Protein AF-A0A9D2PTT5-F1 (afdb_monomer)

Nearest PDB structures (foldseek):
  6erf-assembly4_G  TM=1.542E-01  e=3.213E+00  Homo sapiens
  8asc-assembly1_A  TM=1.522E-01  e=5.445E+00  Homo sapiens
  6erf-assembly3_E  TM=1.448E-01  e=4.183E+00  Homo sapiens
  8asc-assembly1_K  TM=1.500E-01  e=5.445E+00  Homo sapiens

Secondary structure (DSSP, 8-state):
--------------------------------------EEEETTEEEEHHHHHHHHHHHHHHH-TT-----EEEEEEGGGTEEEEEETTB--TT-EEE-

Foldseek 3Di:
DDDDDDDDDDYDDDDDDDDDDDDPPPVPPPPVVVPDWDWDDDPNDIDTPVVQVVVLVVQCCVVCVPDDFPDKDWADDVVVQKIAIAGPNHGDPSSMDGD

Sequence (99 aa):
MARPRRNAGTAAKTAQTKKAQTETVRQENVQEEIRKTVVVEFDGRQVKAKDVLEKAEEAYVQSHPETKIETIELYIVPEQKKAYYVVNGEASEDFRVEI

InterPro domains:
  IPR046313 Protein of unknown function DUF6465 [PF20069] (9-98)

Radius of gyration: 32.21 Å; Cα contacts (8 Å, |Δi|>4): 85; chains: 1; bounding box: 72×38×78 Å

Mean predicted aligned error: 16.14 Å

pLDDT: mean 71.47, std 18.97, range [36.75, 91.38]

Structure (mmCIF, N/CA/C/O backbone):
data_AF-A0A9D2PTT5-F1
#
_entry.id   AF-A0A9D2PTT5-F1
#
loop_
_atom_site.group_PDB
_atom_site.id
_atom_site.type_symbol
_atom_site.label_atom_id
_atom_site.label_alt_id
_atom_site.label_comp_id
_atom_site.label_asym_id
_atom_site.label_entity_id
_atom_site.label_seq_id
_atom_site.pdbx_PDB_ins_code
_atom_site.Cartn_x
_atom_site.Cartn_y
_atom_site.Cartn_z
_atom_site.occupancy
_atom_site.B_iso_or_equiv
_atom_site.auth_seq_id
_atom_site.auth_comp_id
_atom_site.auth_asym_id
_atom_site.auth_atom_id
_atom_site.pdbx_PDB_model_num
ATOM 1 N N . MET A 1 1 ? 54.170 14.483 60.284 1.00 46.22 1 MET A N 1
ATOM 2 C CA . MET A 1 1 ? 55.137 13.848 59.359 1.00 46.22 1 MET A CA 1
ATOM 3 C C . MET A 1 1 ? 55.297 12.360 59.687 1.00 46.22 1 MET A C 1
ATOM 5 O O . MET A 1 1 ? 55.182 12.015 60.851 1.00 46.22 1 MET A O 1
ATOM 9 N N . ALA A 1 2 ? 55.639 11.559 58.662 1.00 42.88 2 ALA A N 1
ATOM 10 C CA . ALA A 1 2 ? 56.251 10.212 58.673 1.00 42.88 2 ALA A CA 1
ATOM 11 C C . ALA A 1 2 ? 55.352 8.946 58.742 1.00 42.88 2 ALA A C 1
ATOM 13 O O . ALA A 1 2 ? 54.808 8.582 59.776 1.00 42.88 2 ALA A O 1
ATOM 14 N N . ARG A 1 3 ? 55.299 8.216 57.612 1.00 45.41 3 ARG A N 1
ATOM 15 C CA . ARG A 1 3 ? 54.963 6.777 57.491 1.00 45.41 3 ARG A CA 1
ATOM 16 C C . ARG A 1 3 ? 56.255 5.943 57.567 1.00 45.41 3 ARG A C 1
ATOM 18 O O . ARG A 1 3 ? 57.263 6.416 57.040 1.00 45.41 3 ARG A O 1
ATOM 25 N N . PRO A 1 4 ? 56.212 4.674 58.029 1.00 53.53 4 PRO A N 1
ATOM 26 C CA . PRO A 1 4 ? 56.866 3.625 57.226 1.00 53.53 4 PRO A CA 1
ATOM 27 C C . PRO A 1 4 ? 56.213 2.213 57.239 1.00 53.53 4 PRO A C 1
ATOM 29 O O . PRO A 1 4 ? 55.994 1.601 58.272 1.00 53.53 4 PRO A O 1
ATOM 32 N N . ARG A 1 5 ? 55.968 1.709 56.018 1.00 43.97 5 ARG A N 1
ATOM 33 C CA . ARG A 1 5 ? 56.178 0.368 55.400 1.00 43.97 5 ARG A CA 1
ATOM 34 C C . ARG A 1 5 ? 56.460 -0.913 56.242 1.00 43.97 5 ARG A C 1
ATOM 36 O O . ARG A 1 5 ? 57.517 -1.001 56.863 1.00 43.97 5 ARG A O 1
ATOM 43 N N . ARG A 1 6 ? 55.666 -1.981 55.992 1.00 43.53 6 ARG A N 1
ATOM 44 C CA . ARG A 1 6 ? 56.032 -3.409 55.676 1.00 43.53 6 ARG A CA 1
ATOM 45 C C . ARG A 1 6 ? 54.767 -4.285 55.803 1.00 43.53 6 ARG A C 1
ATOM 47 O O . ARG A 1 6 ? 54.193 -4.321 56.875 1.00 43.53 6 ARG A O 1
ATOM 54 N N . ASN A 1 7 ? 54.112 -4.770 54.748 1.00 36.75 7 ASN A N 1
ATOM 55 C CA . ASN A 1 7 ? 54.419 -5.850 53.793 1.00 36.75 7 ASN A CA 1
ATOM 56 C C . ASN A 1 7 ? 54.653 -7.253 54.394 1.00 36.75 7 ASN A C 1
ATOM 58 O O . ASN A 1 7 ? 55.468 -7.398 55.298 1.00 36.75 7 ASN A O 1
ATOM 62 N N . ALA A 1 8 ? 54.031 -8.241 53.731 1.00 39.41 8 ALA A N 1
ATOM 63 C CA . ALA A 1 8 ? 54.290 -9.690 53.726 1.00 39.41 8 ALA A CA 1
ATOM 64 C C . ALA A 1 8 ? 53.508 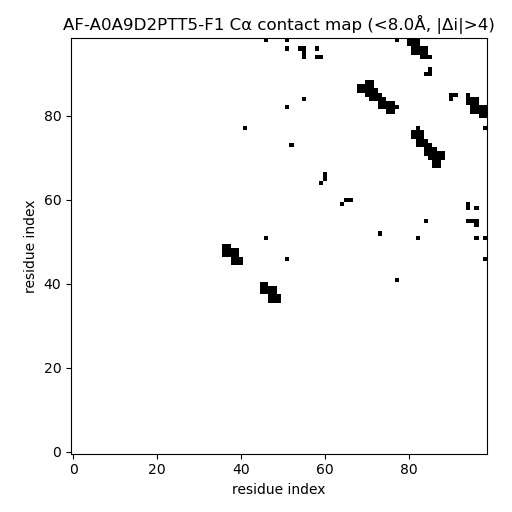-10.596 54.705 1.00 39.41 8 ALA A C 1
ATOM 66 O O . ALA A 1 8 ? 53.999 -10.980 55.760 1.00 39.41 8 ALA A O 1
ATOM 67 N N . GLY A 1 9 ? 52.336 -11.053 54.247 1.00 38.06 9 GLY A N 1
ATOM 68 C CA . GLY A 1 9 ? 51.823 -12.400 54.513 1.00 38.06 9 GLY A CA 1
ATOM 69 C C . GLY A 1 9 ? 51.933 -13.238 53.233 1.00 38.06 9 GLY A C 1
ATOM 70 O O . GLY A 1 9 ? 51.166 -13.057 52.293 1.00 38.06 9 GLY A O 1
ATOM 71 N N . THR A 1 10 ? 52.956 -14.082 53.185 1.00 39.38 10 THR A N 1
ATOM 72 C CA . THR A 1 10 ? 53.305 -15.090 52.166 1.00 39.38 10 THR A CA 1
ATOM 73 C C . THR A 1 10 ? 52.275 -16.231 52.086 1.00 39.38 10 THR A C 1
ATOM 75 O O . THR A 1 10 ? 51.855 -16.718 53.127 1.00 39.38 10 THR A O 1
ATOM 78 N N . ALA A 1 11 ? 51.838 -16.604 50.868 1.00 41.25 11 ALA A N 1
ATOM 79 C CA . ALA A 1 11 ? 52.139 -17.873 50.151 1.00 41.25 11 ALA A CA 1
ATOM 80 C C . ALA A 1 11 ? 51.434 -19.140 50.708 1.00 41.25 11 ALA A C 1
ATOM 82 O O . ALA A 1 11 ? 51.372 -19.322 51.909 1.00 41.25 11 ALA A O 1
ATOM 83 N N . ALA A 1 12 ? 50.935 -20.132 49.963 1.00 43.72 12 ALA A N 1
ATOM 84 C CA . ALA A 1 12 ? 50.824 -20.453 48.539 1.00 43.72 12 ALA A CA 1
ATOM 85 C C . ALA A 1 12 ? 49.968 -21.739 48.413 1.00 43.72 12 ALA A C 1
ATOM 87 O O . ALA A 1 12 ? 50.072 -22.593 49.290 1.00 43.72 12 ALA A O 1
ATOM 88 N N . LYS A 1 13 ? 49.226 -21.940 47.308 1.00 43.03 13 LYS A N 1
ATOM 89 C CA . LYS A 1 13 ? 49.221 -23.210 46.536 1.00 43.03 13 LYS A CA 1
ATOM 90 C C . LYS A 1 13 ? 48.305 -23.161 45.298 1.00 43.03 13 LYS A C 1
ATOM 92 O O . LYS A 1 13 ? 47.089 -23.155 45.404 1.00 43.03 13 LYS A O 1
ATOM 97 N N . THR A 1 14 ? 48.961 -23.182 44.135 1.00 37.75 14 THR A N 1
ATOM 98 C CA . THR A 1 14 ? 48.700 -24.066 42.980 1.00 37.75 14 THR A CA 1
ATOM 99 C C . THR A 1 14 ? 47.263 -24.283 42.488 1.00 37.75 14 THR A C 1
ATOM 101 O O . THR A 1 14 ? 46.536 -25.083 43.062 1.00 37.75 14 THR A O 1
ATOM 104 N N . ALA A 1 15 ? 46.972 -23.779 41.286 1.00 44.59 15 ALA A N 1
ATOM 105 C CA . ALA A 1 15 ? 46.688 -24.626 40.117 1.00 44.59 15 ALA A CA 1
ATOM 106 C C . ALA A 1 15 ? 46.717 -23.770 38.839 1.00 44.59 15 ALA A C 1
ATOM 108 O O . ALA A 1 15 ? 45.879 -22.899 38.627 1.00 44.59 15 ALA A O 1
ATOM 109 N N . GLN A 1 16 ? 47.726 -24.003 38.000 1.00 47.19 16 GLN A N 1
ATOM 110 C CA . GLN A 1 16 ? 47.775 -23.501 36.631 1.00 47.19 16 GLN A CA 1
ATOM 111 C C . GLN A 1 16 ? 46.792 -24.278 35.741 1.00 47.19 16 GLN A C 1
ATOM 113 O O . GLN A 1 16 ? 46.528 -25.457 35.972 1.00 47.19 16 GLN A O 1
ATOM 118 N N . THR A 1 17 ? 46.480 -23.657 34.601 1.00 41.78 17 THR A N 1
ATOM 119 C CA . THR A 1 17 ? 46.118 -24.270 33.307 1.00 41.78 17 THR A CA 1
ATOM 120 C C . THR A 1 17 ? 44.629 -24.515 33.040 1.00 41.78 17 THR A C 1
ATOM 122 O O . THR A 1 17 ? 44.104 -25.590 33.298 1.00 41.78 17 THR A O 1
ATOM 125 N N . LYS A 1 18 ? 43.999 -23.597 32.298 1.00 45.66 18 LYS A N 1
ATOM 126 C CA . LYS A 1 18 ? 43.683 -23.859 30.883 1.00 45.66 18 LYS A CA 1
ATOM 127 C C . LYS A 1 18 ? 43.278 -22.583 30.149 1.00 45.66 18 LYS A C 1
ATOM 129 O O . LYS A 1 18 ? 42.467 -21.795 30.614 1.00 45.66 18 LYS A O 1
ATOM 134 N N . LYS A 1 19 ? 43.898 -22.421 28.984 1.00 48.75 19 LYS A N 1
ATOM 135 C CA . LYS A 1 19 ? 43.571 -21.454 27.942 1.00 48.75 19 LYS A CA 1
ATOM 136 C C . LYS A 1 19 ? 42.111 -21.627 27.501 1.00 48.75 19 LYS A C 1
ATOM 138 O O . LYS A 1 19 ? 41.732 -22.733 27.133 1.00 48.75 19 LYS A O 1
ATOM 143 N N . ALA A 1 20 ? 41.376 -20.528 27.447 1.00 43.84 20 ALA A N 1
ATOM 144 C CA . ALA A 1 20 ? 40.263 -20.295 26.529 1.00 43.84 20 ALA A CA 1
ATOM 145 C C . ALA A 1 20 ? 40.456 -18.840 26.066 1.00 43.84 20 ALA A C 1
ATOM 147 O O . ALA A 1 20 ? 40.254 -17.911 26.836 1.00 43.84 20 ALA A O 1
ATOM 148 N N . GLN A 1 21 ? 41.276 -18.581 25.046 1.00 48.09 21 GLN A N 1
ATOM 149 C CA . GLN A 1 21 ? 40.866 -18.566 23.640 1.00 48.09 21 GLN A CA 1
ATOM 150 C C . GLN A 1 21 ? 39.494 -17.913 23.436 1.00 48.09 21 GLN A C 1
ATOM 152 O O . GLN A 1 21 ? 38.464 -18.548 23.591 1.00 48.09 21 GLN A O 1
ATOM 157 N N . THR A 1 22 ? 39.567 -16.639 23.037 1.00 48.56 22 THR A N 1
ATOM 158 C CA . THR A 1 22 ? 38.799 -16.074 21.920 1.00 48.56 22 THR A CA 1
ATOM 159 C C . THR A 1 22 ? 37.296 -16.306 21.938 1.00 48.56 22 THR A C 1
ATOM 161 O O . THR A 1 22 ? 36.781 -17.126 21.191 1.00 48.56 22 THR A O 1
ATOM 164 N N . GLU A 1 23 ? 36.606 -15.438 22.661 1.00 49.84 23 GLU A N 1
ATOM 165 C CA . GLU A 1 23 ? 35.323 -14.905 22.215 1.00 49.84 23 GLU A CA 1
ATOM 166 C C . GLU A 1 23 ? 35.493 -13.382 22.255 1.00 49.84 23 GLU A C 1
ATOM 168 O O . GLU A 1 23 ? 35.241 -12.706 23.244 1.00 49.84 23 GLU A O 1
ATOM 173 N N . THR A 1 24 ? 36.153 -12.795 21.252 1.00 46.00 24 THR A N 1
ATOM 174 C CA . THR A 1 24 ? 35.434 -12.012 20.235 1.00 46.00 24 THR A CA 1
ATOM 175 C C . THR A 1 24 ? 33.921 -12.125 20.386 1.00 46.00 24 THR A C 1
ATOM 177 O O . THR A 1 24 ? 33.246 -12.729 19.556 1.00 46.00 24 THR A O 1
ATOM 180 N N . VAL A 1 25 ? 33.389 -11.487 21.431 1.00 46.38 25 VAL A N 1
ATOM 181 C CA . VAL A 1 25 ? 32.046 -10.923 21.399 1.00 46.38 25 VAL A CA 1
ATOM 182 C C . VAL A 1 25 ? 32.118 -9.836 20.339 1.00 46.38 25 VAL A C 1
ATOM 184 O O . VAL A 1 25 ? 32.318 -8.651 20.598 1.00 46.38 25 VAL A O 1
ATOM 187 N N . ARG A 1 26 ? 32.034 -10.295 19.089 1.00 50.75 26 ARG A N 1
ATOM 188 C CA . ARG A 1 26 ? 31.364 -9.588 18.022 1.00 50.75 26 ARG A CA 1
ATOM 189 C C . ARG A 1 26 ? 30.049 -9.211 18.690 1.00 50.75 26 ARG A C 1
ATOM 191 O O . ARG A 1 26 ? 29.203 -10.073 18.905 1.00 50.75 26 ARG A O 1
ATOM 198 N N . GLN A 1 27 ? 29.950 -7.968 19.162 1.00 48.06 27 GLN A N 1
ATOM 199 C CA . GLN A 1 27 ? 28.661 -7.338 19.386 1.00 48.06 27 GLN A CA 1
ATOM 200 C C . GLN A 1 27 ? 28.053 -7.287 17.998 1.00 48.06 27 GLN A C 1
ATOM 202 O O . GLN A 1 27 ? 28.219 -6.345 17.225 1.00 48.06 27 GLN A O 1
ATOM 207 N N . GLU A 1 28 ? 27.510 -8.447 17.651 1.00 49.09 28 GLU A N 1
ATOM 208 C CA . GLU A 1 28 ? 26.587 -8.675 16.591 1.00 49.09 28 GLU A CA 1
ATOM 209 C C . GLU A 1 28 ? 25.596 -7.550 16.752 1.00 49.09 28 GLU A C 1
ATOM 211 O O . GLU A 1 28 ? 25.072 -7.285 17.838 1.00 49.09 28 GLU A O 1
ATOM 216 N N . ASN A 1 29 ? 25.513 -6.790 15.679 1.00 49.88 29 ASN A N 1
ATOM 217 C CA . ASN A 1 29 ? 24.547 -5.760 15.465 1.00 49.88 29 ASN A CA 1
ATOM 218 C C . ASN A 1 29 ? 23.173 -6.435 15.542 1.00 49.88 29 ASN A C 1
ATOM 220 O O . ASN A 1 29 ? 22.537 -6.687 14.530 1.00 49.88 29 ASN A O 1
ATOM 224 N N . VAL A 1 30 ? 22.720 -6.741 16.756 1.00 48.16 30 VAL A N 1
ATOM 225 C CA . VAL A 1 30 ? 21.317 -6.905 17.080 1.00 48.16 30 VAL A CA 1
ATOM 226 C C . VAL A 1 30 ? 20.785 -5.476 17.069 1.00 48.16 30 VAL A C 1
ATOM 228 O O . VAL A 1 30 ? 20.422 -4.895 18.086 1.00 48.16 30 VAL A O 1
ATOM 231 N N . GLN A 1 31 ? 20.760 -4.877 15.872 1.00 51.53 31 GLN A N 1
ATOM 232 C CA . GLN A 1 31 ? 19.531 -4.232 15.468 1.00 51.53 31 GLN A CA 1
ATOM 233 C C . GLN A 1 31 ? 18.494 -5.325 15.691 1.00 51.53 31 GLN A C 1
ATOM 235 O O . GLN A 1 31 ? 18.344 -6.229 14.874 1.00 51.53 31 GLN A O 1
ATOM 240 N N . GLU A 1 32 ? 17.857 -5.300 16.866 1.00 55.44 32 GLU A N 1
ATOM 241 C CA . GLU A 1 32 ? 16.468 -5.699 16.951 1.00 55.44 32 GLU A CA 1
ATOM 242 C C . GLU A 1 32 ? 15.857 -5.062 15.719 1.00 55.44 32 GLU A C 1
ATOM 244 O O . GLU A 1 32 ? 15.771 -3.837 15.605 1.00 55.44 32 GLU A O 1
ATOM 249 N N . GLU A 1 33 ? 15.611 -5.894 14.720 1.00 51.84 33 GLU A N 1
ATOM 250 C CA . GLU A 1 33 ? 14.869 -5.532 13.544 1.00 51.84 33 GLU A CA 1
ATOM 251 C C . GLU A 1 33 ? 13.482 -5.257 14.112 1.00 51.84 33 GLU A C 1
ATOM 253 O O . GLU A 1 33 ? 12.653 -6.158 14.235 1.00 51.84 33 GLU A O 1
ATOM 258 N N . ILE A 1 34 ? 13.297 -4.046 14.656 1.00 59.88 34 ILE A N 1
ATOM 259 C CA . ILE A 1 34 ? 12.055 -3.606 15.265 1.00 59.88 34 ILE A CA 1
ATOM 260 C C . ILE A 1 34 ? 11.055 -3.845 14.151 1.00 59.88 34 ILE A C 1
ATOM 262 O O . ILE A 1 34 ? 11.088 -3.148 13.133 1.00 59.88 34 ILE A O 1
ATOM 266 N N . ARG A 1 35 ? 10.218 -4.874 14.302 1.00 63.31 35 ARG A N 1
ATOM 267 C CA . ARG A 1 35 ? 9.183 -5.226 13.334 1.00 63.31 35 ARG A CA 1
ATOM 268 C C . ARG A 1 35 ? 8.109 -4.150 13.417 1.00 63.31 35 ARG A C 1
ATOM 270 O O . ARG A 1 35 ? 7.047 -4.347 14.002 1.00 63.31 35 ARG A O 1
ATOM 277 N N . LYS A 1 36 ? 8.427 -2.975 12.873 1.00 66.38 36 LYS A N 1
ATOM 278 C CA . LYS A 1 36 ? 7.549 -1.815 12.784 1.00 66.38 36 LYS A CA 1
ATOM 279 C C . LYS A 1 36 ? 6.416 -2.210 11.853 1.00 66.38 36 LYS A C 1
ATOM 281 O O . LYS A 1 36 ? 6.582 -2.298 10.640 1.00 66.38 36 LYS A O 1
ATOM 286 N N . THR A 1 37 ? 5.283 -2.530 12.456 1.00 74.88 37 THR A N 1
ATOM 287 C CA . THR A 1 37 ? 4.047 -2.827 11.744 1.00 74.88 37 THR A CA 1
ATOM 288 C C . THR A 1 37 ? 3.162 -1.608 11.892 1.00 74.88 37 THR A C 1
ATOM 290 O O . THR A 1 37 ? 2.843 -1.211 13.009 1.00 74.88 37 THR A O 1
ATOM 293 N N . VAL A 1 38 ? 2.794 -0.999 10.769 1.00 80.25 38 VAL A N 1
ATOM 294 C CA . VAL A 1 38 ? 1.833 0.102 10.753 1.00 80.25 38 VAL A CA 1
ATOM 295 C C . VAL A 1 38 ? 0.462 -0.505 10.506 1.00 80.25 38 VAL A C 1
ATOM 297 O O . VAL A 1 38 ? 0.232 -1.137 9.472 1.00 80.25 38 VAL A O 1
ATOM 300 N N . VAL A 1 39 ? -0.419 -0.358 11.490 1.00 82.12 39 VAL A N 1
ATOM 301 C CA . VAL A 1 39 ? -1.810 -0.802 11.423 1.00 82.12 39 VAL A CA 1
ATOM 302 C C . VAL A 1 39 ? -2.692 0.429 11.521 1.00 82.12 39 VAL A C 1
ATOM 304 O O . VAL A 1 39 ? -2.506 1.259 12.409 1.00 82.12 39 VAL A O 1
ATOM 307 N N . VAL A 1 40 ? -3.629 0.546 10.593 1.00 85.12 40 VAL A N 1
ATOM 308 C CA . VAL A 1 40 ? -4.647 1.587 10.553 1.00 85.12 40 VAL A CA 1
ATOM 309 C C . VAL A 1 40 ? -5.945 0.952 11.029 1.00 85.12 40 VAL A C 1
ATOM 311 O O . VAL A 1 40 ? -6.478 0.069 10.362 1.00 85.12 40 VAL A O 1
ATOM 314 N N . GLU A 1 41 ? -6.427 1.360 12.202 1.00 83.25 41 GLU A N 1
ATOM 315 C CA . GLU A 1 41 ? -7.728 0.934 12.717 1.00 83.25 41 GLU A CA 1
ATOM 316 C C . GLU A 1 41 ? -8.779 2.008 12.431 1.00 83.25 41 GLU A C 1
ATOM 318 O O . GLU A 1 41 ? -8.585 3.177 12.767 1.00 83.25 41 GLU A O 1
ATOM 323 N N . PHE A 1 42 ? -9.888 1.621 11.808 1.00 82.25 42 PHE A N 1
ATOM 324 C CA . PHE A 1 42 ? -11.023 2.499 11.550 1.00 82.25 42 PHE A CA 1
ATOM 325 C C . PHE A 1 42 ? -12.328 1.707 11.629 1.00 82.25 42 PHE A C 1
ATOM 327 O O . PHE A 1 42 ? -12.386 0.572 11.167 1.00 82.25 42 PHE A O 1
ATOM 334 N N . ASP A 1 43 ? -13.383 2.288 12.205 1.00 82.88 43 ASP A N 1
ATOM 335 C CA . ASP A 1 43 ? -14.722 1.667 12.260 1.00 82.88 43 ASP A CA 1
ATOM 336 C C . ASP A 1 43 ? -14.725 0.226 12.839 1.00 82.88 43 ASP A C 1
ATOM 338 O O . ASP A 1 43 ? -15.495 -0.637 12.425 1.00 82.88 43 ASP A O 1
ATOM 342 N N . GLY A 1 44 ? -13.803 -0.079 13.764 1.00 82.69 44 GLY A N 1
ATOM 343 C CA . GLY A 1 44 ? -13.616 -1.428 14.321 1.00 82.69 44 GLY A CA 1
ATOM 344 C C . GLY A 1 44 ? -12.922 -2.437 13.390 1.00 82.69 44 GLY A C 1
ATOM 345 O O . GLY A 1 44 ? -12.894 -3.630 13.691 1.00 82.69 44 GLY A O 1
ATOM 346 N N . ARG A 1 45 ? -12.356 -1.988 12.265 1.00 79.69 45 ARG A N 1
ATOM 347 C CA . ARG A 1 45 ? -11.551 -2.781 11.324 1.00 79.69 45 ARG A CA 1
ATOM 348 C C . ARG A 1 45 ? -10.085 -2.395 11.426 1.00 79.69 45 ARG A C 1
ATOM 350 O O . ARG A 1 45 ? -9.771 -1.215 11.500 1.00 79.69 45 ARG A O 1
ATOM 357 N N . GLN A 1 46 ? -9.190 -3.376 11.361 1.00 85.44 46 GLN A N 1
ATOM 358 C CA . GLN A 1 46 ? -7.744 -3.156 11.330 1.00 85.44 46 GLN A CA 1
ATOM 359 C C . GLN A 1 46 ? -7.172 -3.506 9.962 1.00 85.44 46 GLN A C 1
ATOM 361 O O . GLN A 1 46 ? -7.354 -4.620 9.473 1.00 85.44 46 GLN A O 1
ATOM 366 N N . VAL A 1 47 ? -6.420 -2.574 9.388 1.00 84.25 47 VAL A N 1
ATOM 367 C CA . VAL A 1 47 ? -5.766 -2.721 8.090 1.00 84.25 47 VAL A CA 1
ATOM 368 C C . VAL A 1 47 ? -4.268 -2.542 8.267 1.00 84.25 47 VAL A C 1
ATOM 370 O O . VAL A 1 47 ? -3.791 -1.510 8.733 1.00 84.25 47 VAL A O 1
ATOM 373 N N . LYS A 1 48 ? -3.494 -3.564 7.909 1.00 88.25 48 LYS A N 1
ATOM 374 C CA . LYS A 1 48 ? -2.032 -3.513 7.986 1.00 88.25 48 LYS A CA 1
ATOM 375 C C . LYS A 1 48 ? -1.496 -2.883 6.709 1.00 88.25 48 LYS A C 1
ATOM 377 O O . LYS A 1 48 ? -1.732 -3.415 5.631 1.00 88.25 48 LYS A O 1
ATOM 382 N N . ALA A 1 49 ? -0.714 -1.813 6.826 1.00 83.94 49 ALA A N 1
ATOM 383 C CA . ALA A 1 49 ? -0.138 -1.134 5.665 1.00 83.94 49 ALA A CA 1
ATOM 384 C C . ALA A 1 49 ? 0.697 -2.083 4.788 1.00 83.94 49 ALA A C 1
ATOM 386 O O . ALA A 1 49 ? 0.647 -1.976 3.573 1.00 83.94 49 ALA A O 1
ATOM 387 N N . LYS A 1 50 ? 1.399 -3.052 5.398 1.00 86.38 50 LYS A N 1
ATOM 388 C CA . LYS A 1 50 ? 2.119 -4.114 4.673 1.00 86.38 50 LYS A CA 1
ATOM 389 C C . LYS A 1 50 ? 1.208 -4.952 3.777 1.00 86.38 50 LYS A C 1
ATOM 391 O O . LYS A 1 50 ? 1.533 -5.162 2.624 1.00 86.38 50 LYS A O 1
ATOM 396 N N . ASP A 1 51 ? 0.069 -5.375 4.307 1.00 89.12 51 ASP A N 1
ATOM 397 C CA . ASP A 1 51 ? -0.882 -6.252 3.615 1.00 89.12 51 ASP A CA 1
ATOM 398 C C . ASP A 1 51 ? -1.517 -5.523 2.423 1.00 89.12 51 ASP A C 1
ATOM 400 O O . ASP A 1 51 ? -1.655 -6.060 1.330 1.00 89.12 51 ASP A O 1
ATOM 404 N N . VAL A 1 52 ? -1.835 -4.240 2.616 1.00 87.69 52 VAL A N 1
ATOM 405 C CA . VAL A 1 52 ? -2.329 -3.379 1.539 1.00 87.69 52 VAL A CA 1
ATOM 406 C C . VAL A 1 52 ? -1.248 -3.110 0.497 1.00 87.69 52 VAL A C 1
ATOM 408 O O . VAL A 1 52 ? -1.564 -3.085 -0.686 1.00 87.69 52 VAL A O 1
ATOM 411 N N . LEU A 1 53 ? 0.005 -2.916 0.916 1.00 87.50 53 LEU A N 1
ATOM 412 C CA . LEU A 1 53 ? 1.130 -2.739 0.001 1.00 87.50 53 LEU A CA 1
ATOM 413 C C . LEU A 1 53 ? 1.335 -3.994 -0.857 1.00 87.50 53 LEU A C 1
ATOM 415 O O . LEU A 1 53 ? 1.428 -3.868 -2.068 1.00 87.50 53 LEU A O 1
ATOM 419 N N . GLU A 1 54 ? 1.327 -5.185 -0.251 1.00 89.94 54 GLU A N 1
ATOM 420 C CA . GLU A 1 54 ? 1.423 -6.462 -0.974 1.00 89.94 54 GLU A CA 1
ATOM 421 C C . GLU A 1 54 ? 0.271 -6.613 -1.974 1.00 89.94 54 GLU A C 1
ATOM 423 O O . GLU A 1 54 ? 0.511 -6.866 -3.151 1.00 89.94 54 GLU A O 1
ATOM 428 N N . LYS A 1 55 ? -0.974 -6.347 -1.556 1.00 89.62 55 LYS A N 1
ATOM 429 C CA . LYS A 1 55 ? -2.126 -6.364 -2.471 1.00 89.62 55 LYS A CA 1
ATOM 430 C C . LYS A 1 55 ? -2.021 -5.333 -3.592 1.00 89.62 55 LYS A C 1
ATOM 432 O O . LYS A 1 55 ? -2.455 -5.608 -4.707 1.00 89.62 55 LYS A O 1
ATOM 437 N N . ALA A 1 56 ? -1.512 -4.139 -3.297 1.00 87.75 56 ALA A N 1
ATOM 438 C CA . ALA A 1 56 ? -1.310 -3.089 -4.288 1.00 87.75 56 ALA A CA 1
ATOM 439 C C . ALA A 1 56 ? -0.251 -3.506 -5.311 1.00 87.75 56 ALA A C 1
ATOM 441 O O . ALA A 1 56 ? -0.464 -3.342 -6.508 1.00 87.75 56 ALA A O 1
ATOM 442 N N . GLU A 1 57 ? 0.849 -4.097 -4.847 1.00 86.25 57 GLU A N 1
ATOM 443 C CA . GLU A 1 57 ? 1.920 -4.619 -5.691 1.00 86.25 57 GLU A CA 1
ATOM 444 C C . GLU A 1 57 ? 1.409 -5.761 -6.580 1.00 86.25 57 GLU A C 1
ATOM 446 O O . GLU A 1 57 ? 1.597 -5.722 -7.794 1.00 86.25 57 GLU A O 1
ATOM 451 N N . GLU A 1 58 ? 0.663 -6.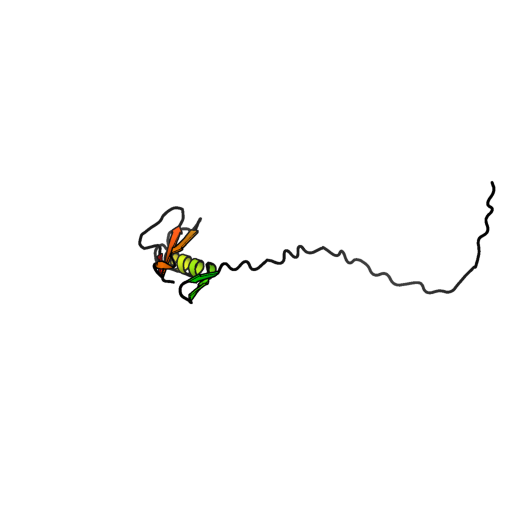721 -6.022 1.00 88.50 58 GLU A N 1
ATOM 452 C CA . GLU A 1 58 ? 0.038 -7.800 -6.795 1.00 88.50 58 GLU A CA 1
ATOM 453 C C . GLU A 1 58 ? -0.954 -7.270 -7.838 1.00 88.50 58 GLU A C 1
ATOM 455 O O . GLU A 1 58 ? -0.895 -7.668 -9.004 1.00 88.50 58 GLU A O 1
ATOM 460 N N . ALA A 1 59 ? -1.847 -6.353 -7.449 1.00 87.06 59 ALA A N 1
ATOM 461 C CA . ALA A 1 59 ? -2.814 -5.750 -8.364 1.00 87.06 59 ALA A CA 1
ATOM 462 C C . ALA A 1 59 ? -2.116 -4.974 -9.491 1.00 87.06 59 ALA A C 1
ATOM 464 O O . ALA A 1 59 ? -2.521 -5.062 -10.654 1.00 87.06 59 ALA A O 1
ATOM 465 N N . TYR A 1 60 ? -1.037 -4.256 -9.167 1.00 86.19 60 TYR A N 1
ATOM 466 C CA . TYR A 1 60 ? -0.269 -3.513 -10.153 1.00 86.19 60 TYR A CA 1
ATOM 467 C C . TYR A 1 60 ? 0.474 -4.437 -11.114 1.00 86.19 60 TYR A C 1
ATOM 469 O O . TYR A 1 60 ? 0.356 -4.246 -12.317 1.00 86.19 60 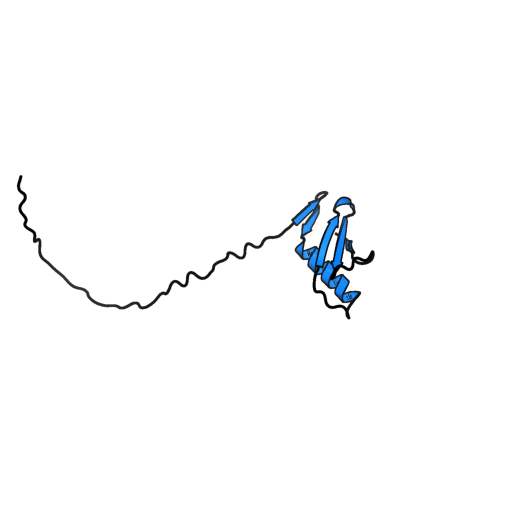TYR A O 1
ATOM 477 N N . VAL A 1 61 ? 1.172 -5.471 -10.630 1.00 85.44 61 VAL A N 1
ATOM 478 C CA . VAL A 1 61 ? 1.874 -6.446 -11.490 1.00 85.44 61 VAL A CA 1
ATOM 479 C C . VAL A 1 61 ? 0.894 -7.202 -12.392 1.00 85.44 61 VAL A C 1
ATOM 481 O O . VAL A 1 61 ? 1.218 -7.492 -13.542 1.00 85.44 61 VAL A O 1
ATOM 484 N N . GLN A 1 62 ? -0.318 -7.494 -11.912 1.00 85.75 62 GLN A N 1
ATOM 485 C CA . GLN A 1 62 ? -1.361 -8.111 -12.737 1.00 85.75 62 GLN A CA 1
ATOM 486 C C . GLN A 1 62 ? -1.874 -7.176 -13.837 1.00 85.75 62 GLN A C 1
ATOM 488 O O . GLN A 1 62 ? -2.120 -7.628 -14.954 1.00 85.75 62 GLN A O 1
ATOM 493 N N . SER A 1 63 ? -2.039 -5.887 -13.534 1.00 81.19 63 SER A N 1
ATOM 494 C CA . SER A 1 63 ? -2.533 -4.903 -14.502 1.00 81.19 63 SER A CA 1
ATOM 495 C C . SER A 1 63 ? -1.440 -4.356 -15.429 1.00 81.19 63 SER A C 1
ATOM 497 O O . SER A 1 63 ? -1.754 -3.936 -16.539 1.00 81.19 63 SER A O 1
ATOM 499 N N . HIS A 1 64 ? -0.185 -4.333 -14.97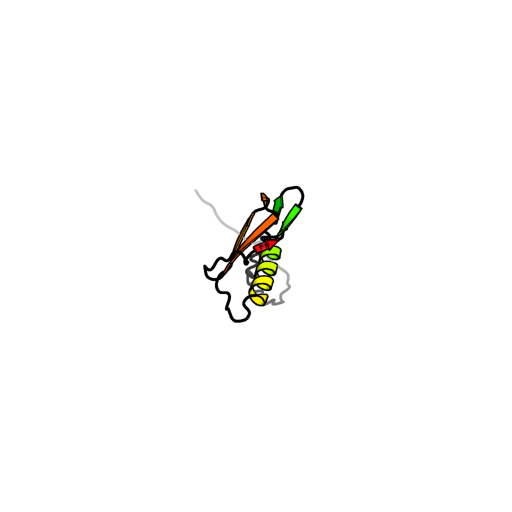9 1.00 81.19 64 HIS A N 1
ATOM 500 C CA . HIS A 1 64 ? 0.977 -3.744 -15.650 1.00 81.19 64 HIS A CA 1
ATOM 501 C C . HIS A 1 64 ? 2.191 -4.691 -15.577 1.00 81.19 64 HIS A C 1
ATOM 503 O O . HIS A 1 64 ? 3.228 -4.338 -15.014 1.00 81.19 64 HIS A O 1
ATOM 509 N N . PRO A 1 65 ? 2.102 -5.900 -16.164 1.00 76.88 65 PRO A N 1
ATOM 510 C CA . PRO A 1 65 ? 3.167 -6.904 -16.086 1.00 76.88 65 PRO A CA 1
ATOM 511 C C . PRO A 1 65 ? 4.471 -6.474 -16.777 1.00 76.88 65 PRO A C 1
ATOM 513 O O . PRO A 1 65 ? 5.529 -7.043 -16.519 1.00 76.88 65 PRO A O 1
ATOM 516 N N . GLU A 1 66 ? 4.404 -5.475 -17.659 1.00 78.88 66 GLU A N 1
ATOM 517 C CA . GLU A 1 66 ? 5.548 -4.940 -18.404 1.00 78.88 66 GLU A CA 1
ATOM 518 C C . GLU A 1 66 ? 6.207 -3.738 -17.704 1.00 78.88 66 GLU A C 1
ATOM 520 O O . GLU A 1 66 ? 7.274 -3.285 -18.126 1.00 78.88 66 GLU A O 1
ATOM 525 N N . THR A 1 67 ? 5.606 -3.230 -16.621 1.00 77.8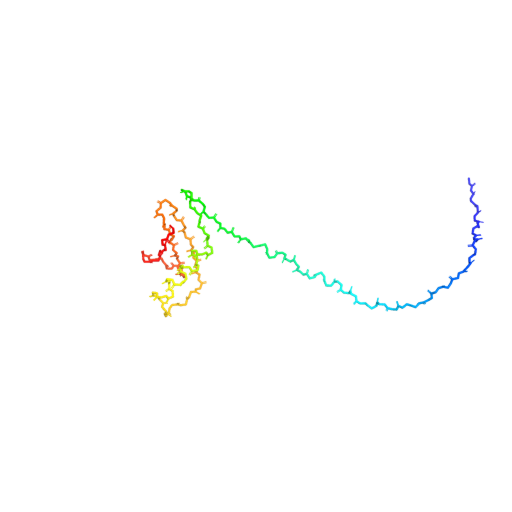8 67 THR A N 1
ATOM 526 C CA . THR A 1 67 ? 6.088 -2.039 -15.917 1.00 77.88 67 THR A CA 1
ATOM 527 C C . THR A 1 67 ? 6.905 -2.420 -14.692 1.00 77.88 67 THR A C 1
ATOM 529 O O . THR A 1 67 ? 6.461 -3.149 -13.806 1.00 77.88 67 THR A O 1
ATOM 532 N N . LYS A 1 68 ? 8.127 -1.889 -14.611 1.00 78.25 68 LYS A N 1
ATOM 533 C CA . LYS A 1 68 ? 9.006 -2.092 -13.461 1.00 78.25 68 LYS A CA 1
ATOM 534 C C . LYS A 1 68 ? 8.647 -1.112 -12.349 1.00 78.25 68 LYS A C 1
ATOM 536 O O . LYS A 1 68 ? 8.720 0.093 -12.552 1.00 78.25 68 LYS A O 1
ATOM 541 N N . ILE A 1 69 ? 8.304 -1.631 -11.179 1.00 82.81 69 ILE A N 1
ATOM 542 C CA . ILE A 1 69 ? 8.012 -0.843 -9.980 1.00 82.81 69 ILE A CA 1
ATOM 543 C C . ILE A 1 69 ? 9.336 -0.344 -9.374 1.00 82.81 69 ILE A C 1
ATOM 545 O O . ILE A 1 69 ? 10.162 -1.147 -8.941 1.00 82.81 69 ILE A O 1
ATOM 549 N N . GLU A 1 70 ? 9.554 0.967 -9.348 1.00 85.56 70 GLU A N 1
ATOM 550 C CA . GLU A 1 70 ? 10.691 1.634 -8.695 1.00 85.56 70 GLU A CA 1
ATOM 551 C C . GLU A 1 70 ? 10.273 2.310 -7.385 1.00 85.56 70 GLU A C 1
ATOM 553 O O . GLU A 1 70 ? 11.000 2.246 -6.392 1.00 85.56 70 GLU A O 1
ATOM 558 N N . THR A 1 71 ? 9.089 2.925 -7.356 1.00 84.38 71 THR A N 1
ATOM 559 C CA . THR A 1 71 ? 8.512 3.542 -6.155 1.00 84.38 71 THR A CA 1
ATOM 560 C C . THR A 1 71 ? 7.034 3.192 -6.025 1.00 84.38 71 THR A C 1
ATOM 562 O O . THR A 1 71 ? 6.318 3.184 -7.020 1.00 84.38 71 THR A O 1
ATOM 565 N N . ILE A 1 72 ? 6.575 2.920 -4.797 1.00 86.19 72 ILE A N 1
ATOM 566 C CA . ILE A 1 72 ? 5.151 2.798 -4.457 1.00 86.19 72 ILE A CA 1
ATOM 567 C C . ILE A 1 72 ? 4.859 3.712 -3.272 1.00 86.19 72 ILE A C 1
ATOM 569 O O . ILE A 1 72 ? 5.442 3.550 -2.198 1.00 86.19 72 ILE A O 1
ATOM 573 N N . GLU A 1 73 ? 3.923 4.637 -3.448 1.00 89.19 73 GLU A N 1
ATOM 574 C CA . GLU A 1 73 ? 3.343 5.421 -2.357 1.00 89.19 73 GLU A CA 1
ATOM 575 C C . GLU A 1 73 ? 1.918 4.948 -2.094 1.00 89.19 73 GLU A C 1
ATOM 577 O O . GLU A 1 73 ? 1.134 4.800 -3.026 1.00 89.19 73 GLU A O 1
ATOM 582 N N . LEU A 1 74 ? 1.575 4.707 -0.827 1.00 89.44 74 LEU A N 1
ATOM 583 C CA . LEU A 1 74 ? 0.274 4.179 -0.426 1.00 89.44 74 LEU A CA 1
ATOM 584 C C . LEU A 1 74 ? -0.510 5.210 0.396 1.00 89.44 74 LEU A C 1
ATOM 586 O O . LEU A 1 74 ? -0.059 5.651 1.454 1.00 89.44 74 LEU A O 1
ATOM 590 N N . TYR A 1 75 ? -1.726 5.514 -0.046 1.00 89.44 75 TYR A N 1
ATOM 591 C CA . TYR A 1 75 ? -2.675 6.414 0.601 1.00 89.44 75 TYR A CA 1
ATOM 592 C C . TYR A 1 75 ? -3.915 5.646 1.045 1.00 89.44 75 TYR A C 1
ATOM 594 O O . TYR A 1 75 ? -4.780 5.300 0.244 1.00 89.44 75 TYR A O 1
ATOM 602 N N . ILE A 1 76 ? -4.027 5.399 2.345 1.00 87.25 76 ILE A N 1
ATOM 603 C CA . ILE A 1 76 ? -5.177 4.707 2.925 1.00 87.25 76 ILE A CA 1
ATOM 604 C C . ILE A 1 76 ? -6.264 5.734 3.262 1.00 87.25 76 ILE A C 1
ATOM 606 O O . ILE A 1 76 ? -6.049 6.615 4.093 1.00 87.25 76 ILE A O 1
ATOM 610 N N . VAL A 1 77 ? -7.436 5.604 2.636 1.00 88.50 77 VAL A N 1
ATOM 611 C CA . VAL A 1 77 ?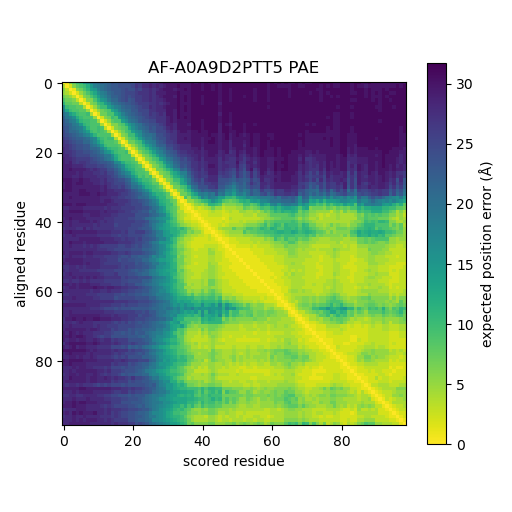 -8.635 6.404 2.917 1.00 88.50 77 VAL A CA 1
ATOM 612 C C . VAL A 1 77 ? -9.643 5.520 3.660 1.00 88.50 77 VAL A C 1
ATOM 614 O O . VAL A 1 77 ? -10.498 4.886 3.029 1.00 88.50 77 VAL A O 1
ATOM 617 N N . PRO A 1 78 ? -9.564 5.455 5.003 1.00 84.75 78 PRO A N 1
ATOM 618 C CA . PRO A 1 78 ? -10.434 4.5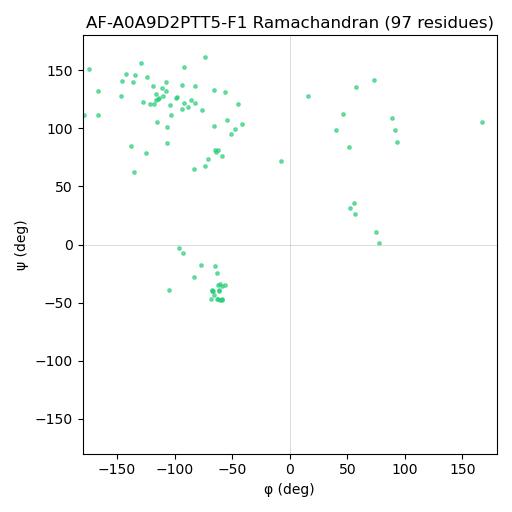91 5.799 1.00 84.75 78 PRO A CA 1
ATOM 619 C C . PRO A 1 78 ? -11.920 4.932 5.621 1.00 84.75 78 PRO A C 1
ATOM 621 O O . PRO A 1 78 ? -12.755 4.035 5.568 1.00 84.75 78 PRO A O 1
ATOM 624 N N . GLU A 1 79 ? -12.247 6.212 5.420 1.00 85.81 79 GLU A N 1
ATOM 625 C CA . GLU A 1 79 ? -13.622 6.676 5.179 1.00 85.81 79 GLU A CA 1
ATOM 626 C C . GLU A 1 79 ? -14.268 6.036 3.942 1.00 85.81 79 GLU A C 1
ATOM 628 O O . GLU A 1 79 ? -15.457 5.726 3.942 1.00 85.81 79 GLU A O 1
ATOM 633 N N . GLN A 1 80 ? -13.479 5.801 2.892 1.00 86.12 80 GLN A N 1
ATOM 634 C CA . GLN A 1 80 ? -13.948 5.182 1.652 1.00 86.12 80 GLN A CA 1
ATOM 635 C C . GLN A 1 80 ? -13.693 3.674 1.606 1.00 86.12 80 GLN A C 1
ATOM 637 O O . GLN A 1 80 ? -14.085 3.041 0.627 1.00 86.12 80 GLN A O 1
ATOM 642 N N . LYS A 1 81 ? -13.037 3.102 2.630 1.00 85.31 81 LYS A N 1
ATOM 643 C CA . LYS A 1 81 ? -12.593 1.696 2.659 1.00 85.31 81 LYS A CA 1
ATOM 644 C C . LYS A 1 81 ? -11.703 1.348 1.463 1.00 85.31 81 LYS A C 1
ATOM 646 O O . LYS A 1 81 ? -11.772 0.257 0.906 1.00 85.31 81 LYS A O 1
ATOM 651 N N . LYS A 1 82 ? -10.876 2.306 1.038 1.00 88.81 82 LYS A N 1
ATOM 652 C CA . LYS A 1 82 ? -9.997 2.172 -0.129 1.00 88.81 82 LYS A CA 1
ATOM 653 C C . LYS A 1 82 ? -8.602 2.666 0.188 1.00 88.81 82 LYS A C 1
ATOM 655 O O . LYS A 1 82 ? -8.429 3.643 0.914 1.00 88.81 82 LYS A O 1
ATOM 660 N N . ALA A 1 83 ? -7.615 2.017 -0.402 1.00 90.00 83 ALA A N 1
ATOM 661 C CA . ALA A 1 83 ? -6.240 2.459 -0.410 1.00 90.00 83 ALA A CA 1
ATOM 662 C C . ALA A 1 83 ? -5.801 2.723 -1.847 1.00 90.00 83 ALA A C 1
ATOM 664 O O . ALA A 1 83 ? -5.860 1.832 -2.687 1.00 90.00 83 ALA A O 1
ATOM 665 N N . TYR A 1 84 ? -5.385 3.947 -2.125 1.00 91.38 84 TYR A N 1
ATOM 666 C CA . TYR A 1 84 ? -4.879 4.367 -3.424 1.00 91.38 84 TYR A CA 1
ATOM 667 C C . TYR A 1 84 ? -3.369 4.234 -3.417 1.00 91.38 84 TYR A C 1
ATOM 669 O O . TYR A 1 84 ? -2.732 4.596 -2.428 1.00 91.38 84 TYR A O 1
ATOM 677 N N . TYR A 1 85 ? -2.797 3.716 -4.492 1.00 90.50 85 TYR A N 1
ATOM 678 C CA . TYR A 1 85 ? -1.355 3.579 -4.609 1.00 90.50 85 TYR A CA 1
ATOM 679 C C . TYR A 1 85 ? -0.850 4.288 -5.863 1.00 90.50 85 TYR A C 1
ATOM 681 O O . TYR A 1 85 ? -1.527 4.347 -6.885 1.00 90.50 85 TYR A O 1
ATOM 689 N N . VAL A 1 86 ? 0.331 4.880 -5.759 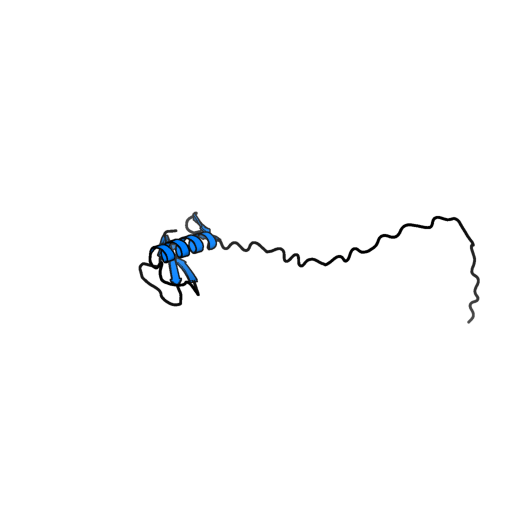1.00 89.00 86 VAL A N 1
ATOM 690 C CA . VAL A 1 86 ? 1.001 5.594 -6.847 1.00 89.00 86 VAL A CA 1
ATOM 691 C C . VAL A 1 86 ? 2.272 4.835 -7.150 1.00 89.00 86 VAL A C 1
ATOM 693 O O . VAL A 1 86 ? 3.070 4.616 -6.239 1.00 89.00 86 VAL A O 1
ATOM 696 N N . VAL A 1 87 ? 2.455 4.425 -8.402 1.00 88.06 87 VAL A N 1
ATOM 697 C CA . VAL A 1 87 ? 3.618 3.640 -8.824 1.00 88.06 87 VAL A CA 1
ATOM 698 C C . VAL A 1 87 ? 4.465 4.465 -9.772 1.00 88.06 87 VAL A C 1
ATOM 700 O O . VAL A 1 87 ? 3.950 4.971 -10.759 1.00 88.06 87 VAL A O 1
ATOM 703 N N . ASN A 1 88 ? 5.757 4.625 -9.487 1.00 88.94 88 ASN A N 1
ATOM 704 C CA . ASN A 1 88 ? 6.682 5.433 -10.299 1.00 88.94 88 ASN A CA 1
ATOM 705 C C . ASN A 1 88 ? 6.239 6.895 -10.495 1.00 88.94 88 ASN A C 1
ATOM 707 O O . ASN A 1 88 ? 6.588 7.531 -11.487 1.00 88.94 88 ASN A O 1
ATOM 711 N N . GLY A 1 89 ? 5.451 7.437 -9.561 1.00 85.19 89 GLY A N 1
ATOM 712 C CA . GLY A 1 89 ? 4.824 8.755 -9.707 1.00 85.19 89 GLY A CA 1
ATOM 713 C C . GLY A 1 89 ? 3.597 8.777 -10.630 1.00 85.19 89 GLY A C 1
ATOM 714 O O . GLY A 1 89 ? 2.995 9.835 -10.801 1.00 85.19 89 GLY A O 1
ATOM 715 N N . GLU A 1 90 ? 3.190 7.634 -11.187 1.00 82.69 90 GLU A N 1
ATOM 716 C CA . GLU A 1 90 ? 1.941 7.471 -11.925 1.00 82.69 90 GLU A CA 1
ATOM 717 C C . GLU A 1 90 ? 0.822 7.005 -10.989 1.00 82.69 90 GLU A C 1
ATOM 719 O O . GLU A 1 90 ? 0.897 5.963 -10.332 1.00 82.69 90 GLU A O 1
ATOM 724 N N . ALA A 1 91 ? -0.239 7.804 -10.930 1.00 82.44 91 ALA A N 1
ATOM 725 C CA . ALA A 1 91 ? -1.474 7.480 -10.236 1.00 82.44 91 ALA A CA 1
ATOM 726 C C . ALA A 1 91 ? -2.574 7.268 -11.279 1.00 82.44 91 ALA A C 1
ATOM 728 O O . ALA A 1 91 ? -2.726 8.084 -12.188 1.00 82.44 91 ALA A O 1
ATOM 729 N N . SER A 1 92 ? -3.360 6.207 -11.128 1.00 82.19 92 SER A N 1
ATOM 730 C CA . SER A 1 92 ? -4.524 5.932 -11.971 1.00 82.19 92 SER A CA 1
ATOM 731 C C . SER A 1 92 ? -5.744 5.649 -11.101 1.00 82.19 92 SER A C 1
ATOM 733 O O . SER A 1 92 ? -5.610 5.229 -9.950 1.00 82.19 92 SER A O 1
ATOM 735 N N . GLU A 1 93 ? -6.950 5.851 -11.635 1.00 82.12 93 GLU A N 1
ATOM 736 C CA . GLU A 1 93 ? -8.191 5.509 -10.922 1.00 82.12 93 GLU A CA 1
ATOM 737 C C . GLU A 1 93 ? -8.310 4.002 -10.646 1.00 82.12 93 GLU A C 1
ATOM 739 O O . GLU A 1 93 ? -8.972 3.596 -9.683 1.00 82.12 93 GLU A O 1
ATOM 744 N N . ASP A 1 94 ? -7.630 3.192 -11.459 1.00 83.31 94 ASP A N 1
ATOM 745 C CA . ASP A 1 94 ? -7.493 1.746 -11.294 1.00 83.31 94 ASP A CA 1
ATOM 746 C C . ASP A 1 94 ? -6.476 1.365 -10.206 1.00 83.31 94 ASP A C 1
ATOM 748 O O . ASP A 1 94 ? -6.523 0.251 -9.682 1.00 83.31 94 ASP A O 1
ATOM 752 N N . PHE A 1 95 ? -5.588 2.283 -9.802 1.00 88.38 95 PHE A N 1
ATOM 753 C CA . PHE A 1 95 ? -4.554 2.033 -8.790 1.00 88.38 95 PHE A CA 1
ATOM 754 C C . PHE A 1 95 ? -5.112 2.196 -7.380 1.00 88.38 95 PHE A C 1
ATOM 756 O O . PHE A 1 95 ? -4.755 3.091 -6.607 1.00 88.38 95 PHE A O 1
ATOM 763 N N . ARG A 1 96 ? -6.052 1.313 -7.048 1.00 89.50 96 ARG A N 1
ATOM 764 C CA . ARG A 1 96 ? -6.698 1.256 -5.743 1.00 89.50 96 ARG A CA 1
ATOM 765 C C . ARG A 1 96 ? -6.956 -0.177 -5.306 1.00 89.50 96 ARG A C 1
ATOM 767 O O . ARG A 1 96 ? -7.282 -1.042 -6.112 1.00 89.50 96 ARG A O 1
ATOM 774 N N . VAL A 1 97 ? -6.866 -0.398 -4.005 1.00 88.81 97 VAL A N 1
ATOM 775 C CA . VAL A 1 97 ? -7.199 -1.652 -3.333 1.00 88.81 97 VAL A CA 1
ATOM 776 C C . VAL A 1 97 ? -8.325 -1.374 -2.349 1.00 88.81 97 VAL A C 1
ATOM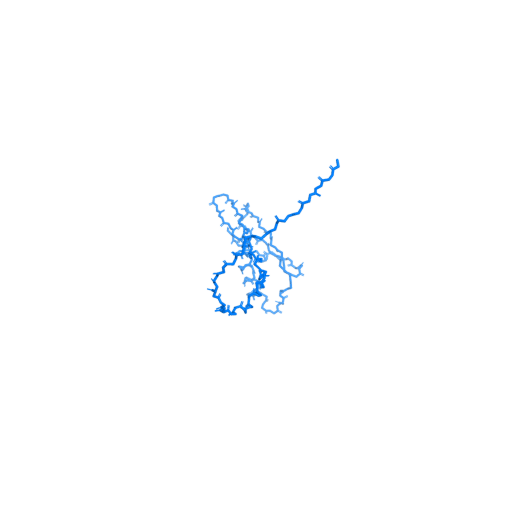 778 O O . VAL A 1 97 ? -8.310 -0.365 -1.646 1.00 88.81 97 VAL A O 1
ATOM 781 N N . GLU A 1 98 ? -9.317 -2.252 -2.297 1.00 87.50 98 GLU A N 1
ATOM 782 C CA . GLU A 1 98 ? -10.366 -2.182 -1.280 1.00 87.50 98 GLU A CA 1
ATOM 783 C C . GLU A 1 98 ? -9.880 -2.829 0.028 1.00 87.50 98 GLU A C 1
ATOM 785 O O . GLU A 1 98 ? -9.221 -3.876 -0.002 1.00 87.50 98 GLU A O 1
ATOM 790 N N . ILE A 1 99 ? -10.162 -2.180 1.164 1.00 85.19 99 ILE A N 1
ATOM 791 C CA . ILE A 1 99 ? -9.642 -2.542 2.496 1.00 85.19 99 ILE A CA 1
ATOM 792 C C . ILE A 1 99 ? -10.736 -2.769 3.546 1.00 85.19 99 ILE A C 1
ATOM 794 O O . ILE A 1 99 ? -11.802 -2.109 3.507 1.00 85.19 99 ILE A O 1
#

Solvent-accessible surface area (backbone atoms only — not comparable to full-atom values): 6796 Å² total; per-residue (Å²): 139,87,86,86,92,81,88,86,87,79,88,86,84,88,83,86,89,79,91,78,80,84,77,81,74,68,79,66,82,71,65,70,75,73,82,82,76,58,67,52,73,51,98,94,42,79,44,44,54,66,60,52,48,52,52,44,52,53,53,43,44,71,75,37,74,89,60,83,83,82,42,78,48,80,47,78,38,71,95,75,35,33,30,40,40,27,46,69,84,49,70,51,94,80,37,56,39,82,102

Organism: NCBI:txid2838558